Protein AF-A0A8J3MYG4-F1 (afdb_monomer)

pLDDT: mean 74.48, std 16.33, range [32.72, 95.75]

Sequence (116 aa):
MWQTICFCPPGMLEDERHHFLDLYGRYIQSGKHGAQEINQVDLGLSFLSLLTPDEALTVLQERRELITRSQEWLECQDQSNDVMHMLTLDHIGTMLEAERSWLERSIRHLRISALI

Mean predicted aligned error: 11.18 Å

Solvent-accessible surface area (backbone atoms only — not comparable to full-atom values): 7030 Å² total; per-residue (Å²): 136,84,70,71,78,68,92,68,60,96,83,61,50,73,68,58,48,51,52,52,52,50,53,51,51,49,60,71,68,60,52,86,66,65,90,57,73,82,70,83,63,49,63,67,66,64,50,46,79,78,45,54,74,67,56,36,45,52,54,47,51,54,51,41,54,52,45,51,52,50,50,56,53,56,72,68,51,77,87,60,92,46,65,69,57,48,53,50,53,51,52,50,50,53,52,46,51,56,48,44,58,49,40,57,53,51,51,52,51,55,56,55,64,74,74,112

Secondary structure (DSSP, 8-state):
------S--TT--HHHHHHHHHHHHHHHHT-SS-SS---S--HHHHHGGGS-HHHHHHHHHHHHHHHHHHHHHHHTS---S-HHHHHHHHHHHHHHHHHHHHHHHHHHHHHHHTT-

Organism: NCBI:txid2778364

Structure (mmCIF, N/CA/C/O backbone):
data_AF-A0A8J3MYG4-F1
#
_entry.id   AF-A0A8J3MYG4-F1
#
loop_
_atom_site.group_PDB
_atom_site.id
_atom_site.type_symbol
_atom_site.label_atom_id
_atom_site.label_alt_id
_atom_site.label_comp_id
_atom_site.label_asym_id
_atom_site.label_entity_id
_atom_site.label_seq_id
_atom_site.pdbx_PDB_ins_code
_atom_site.Cartn_x
_atom_site.Cartn_y
_atom_site.Cartn_z
_atom_site.occupancy
_atom_site.B_iso_or_equiv
_atom_site.auth_seq_id
_atom_site.auth_comp_id
_atom_site.auth_asym_id
_atom_site.auth_atom_id
_atom_site.pdbx_PDB_model_num
ATOM 1 N N . MET A 1 1 ? -3.383 -7.044 -13.547 1.00 32.72 1 MET A N 1
ATOM 2 C CA . MET A 1 1 ? -4.052 -7.533 -12.324 1.00 32.72 1 MET A CA 1
ATOM 3 C C . MET A 1 1 ? -3.008 -7.596 -11.209 1.00 32.72 1 MET A C 1
ATOM 5 O O . MET A 1 1 ? -2.454 -8.651 -10.954 1.00 32.72 1 MET A O 1
ATOM 9 N N . TRP A 1 2 ? -2.668 -6.457 -10.595 1.00 38.88 2 TRP A N 1
ATOM 10 C CA . TRP A 1 2 ? -1.672 -6.367 -9.507 1.00 38.88 2 TRP A CA 1
ATOM 11 C C . TRP A 1 2 ? -2.312 -6.658 -8.134 1.00 38.88 2 TRP A C 1
ATOM 13 O O . TRP A 1 2 ? -2.041 -5.998 -7.141 1.00 38.88 2 TRP A O 1
ATOM 23 N N . GLN A 1 3 ? -3.228 -7.628 -8.082 1.00 41.91 3 GLN A N 1
ATOM 24 C CA . GLN A 1 3 ? -4.189 -7.779 -6.980 1.00 41.91 3 GLN A CA 1
ATOM 25 C C . GLN A 1 3 ? -3.657 -8.520 -5.744 1.00 41.91 3 GLN A C 1
ATOM 27 O O . GLN A 1 3 ? -4.448 -8.961 -4.920 1.00 41.91 3 GLN A O 1
ATOM 32 N N . THR A 1 4 ? -2.342 -8.676 -5.583 1.00 44.09 4 THR A N 1
ATOM 33 C CA . THR A 1 4 ? -1.812 -9.300 -4.360 1.00 44.09 4 THR A CA 1
ATOM 34 C C . THR A 1 4 ? -0.490 -8.669 -3.944 1.00 44.09 4 THR A C 1
ATOM 36 O O . THR A 1 4 ? 0.551 -9.316 -3.931 1.00 44.09 4 THR A O 1
ATOM 39 N N . ILE A 1 5 ? -0.518 -7.381 -3.602 1.00 45.88 5 ILE A N 1
ATOM 40 C CA . ILE A 1 5 ? 0.479 -6.854 -2.669 1.00 45.88 5 ILE A CA 1
ATOM 41 C C . ILE A 1 5 ? -0.017 -7.276 -1.284 1.00 45.88 5 ILE A C 1
ATOM 43 O O . ILE A 1 5 ? -1.013 -6.763 -0.779 1.00 45.88 5 ILE A O 1
ATOM 47 N N . CYS A 1 6 ? 0.598 -8.336 -0.759 1.00 50.19 6 CYS A N 1
ATOM 48 C CA . CYS A 1 6 ? 0.171 -9.052 0.436 1.00 50.19 6 CYS A CA 1
ATOM 49 C C . CYS A 1 6 ? -0.070 -8.116 1.629 1.00 50.19 6 CYS A C 1
ATOM 51 O O . CYS A 1 6 ? 0.838 -7.422 2.072 1.00 50.19 6 CYS A O 1
ATOM 53 N N . PHE A 1 7 ? -1.256 -8.217 2.228 1.00 51.06 7 PHE A N 1
ATOM 54 C CA . PHE A 1 7 ? -1.585 -7.667 3.552 1.00 51.06 7 PHE A CA 1
ATOM 55 C C . PHE A 1 7 ? -0.967 -8.464 4.712 1.00 51.06 7 PHE A C 1
ATOM 57 O O . PHE A 1 7 ? -1.406 -8.357 5.849 1.00 51.06 7 PHE A O 1
ATOM 64 N N . CYS A 1 8 ? 0.036 -9.291 4.426 1.00 55.03 8 CYS A N 1
ATOM 65 C CA . CYS A 1 8 ? 0.795 -10.001 5.441 1.00 55.03 8 CYS A CA 1
ATOM 66 C C . CYS A 1 8 ? 2.095 -9.222 5.651 1.00 55.03 8 CYS A C 1
ATOM 68 O O . CYS A 1 8 ? 3.063 -9.469 4.920 1.00 55.03 8 CYS A O 1
ATOM 70 N N . PRO A 1 9 ? 2.137 -8.253 6.580 1.00 52.44 9 PRO A N 1
ATOM 71 C CA . PRO A 1 9 ? 3.373 -7.565 6.893 1.00 52.44 9 PRO A CA 1
ATOM 72 C C . PRO A 1 9 ? 4.388 -8.605 7.405 1.00 52.44 9 PRO A C 1
ATOM 74 O O . PRO A 1 9 ? 4.025 -9.555 8.106 1.00 52.44 9 PRO A O 1
ATOM 77 N N . PRO A 1 10 ? 5.681 -8.455 7.081 1.00 50.94 10 PRO A N 1
ATOM 78 C CA . PRO A 1 10 ? 6.715 -9.416 7.467 1.00 50.94 10 PRO A CA 1
ATOM 79 C C . PRO A 1 10 ? 6.932 -9.532 8.990 1.00 50.94 10 PRO A C 1
ATOM 81 O O . PRO A 1 10 ? 7.681 -10.405 9.417 1.00 50.94 10 PRO A O 1
ATOM 84 N N . GLY A 1 11 ? 6.298 -8.671 9.798 1.00 56.94 11 GLY A N 1
ATOM 85 C CA . GLY A 1 11 ? 6.352 -8.682 11.264 1.00 56.94 11 GLY A CA 1
ATOM 86 C C . GLY A 1 11 ? 5.142 -9.306 11.970 1.00 56.94 11 GLY A C 1
ATOM 87 O O . GLY A 1 11 ? 5.145 -9.349 13.196 1.00 56.94 11 GLY A O 1
ATOM 88 N N . MET A 1 12 ? 4.127 -9.778 11.237 1.00 68.56 12 MET A N 1
ATOM 89 C CA . MET A 1 12 ? 2.926 -10.385 11.827 1.00 68.56 12 MET A CA 1
ATOM 90 C C . MET A 1 12 ? 3.259 -11.719 12.503 1.00 68.56 12 MET A C 1
ATOM 92 O O . MET A 1 12 ? 3.921 -12.572 11.898 1.00 68.56 12 MET A O 1
ATOM 96 N N . LEU A 1 13 ? 2.776 -11.924 13.732 1.00 73.38 13 LEU A N 1
ATOM 97 C CA . LEU A 1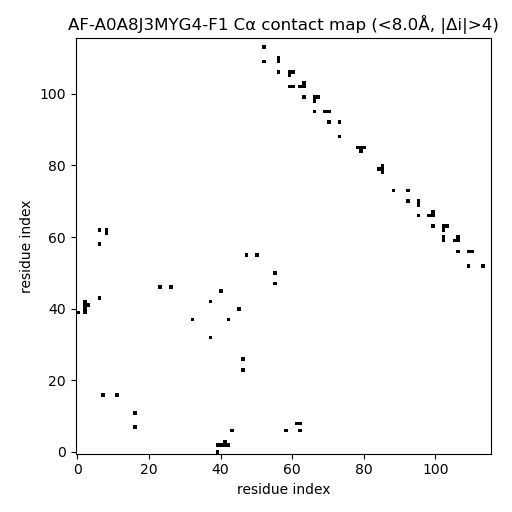 13 ? 2.901 -13.213 14.410 1.00 73.38 13 LEU A CA 1
ATOM 98 C C . LEU A 1 13 ? 2.116 -14.287 13.648 1.00 73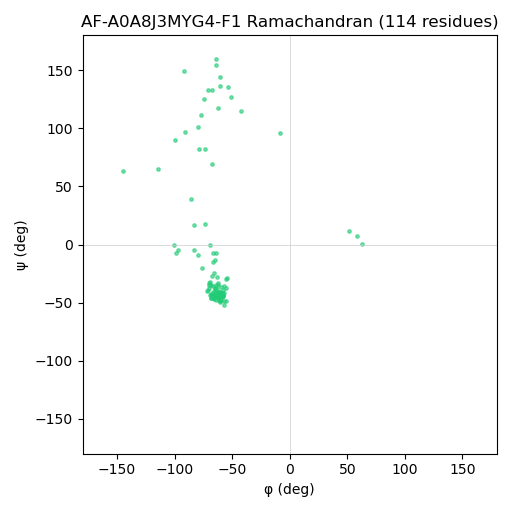.38 13 LEU A C 1
ATOM 100 O O . LEU A 1 13 ? 1.154 -14.013 12.930 1.00 73.38 13 LEU A O 1
ATOM 104 N N . GLU A 1 14 ? 2.523 -15.546 13.795 1.00 68.62 14 GLU A N 1
ATOM 105 C CA . GLU A 1 14 ? 1.921 -16.649 13.043 1.00 68.62 14 GLU A CA 1
ATOM 106 C C . GLU A 1 14 ? 0.415 -16.805 13.310 1.00 68.62 14 GLU A C 1
ATOM 108 O O . GLU A 1 14 ? -0.346 -17.074 12.378 1.00 68.62 14 GLU A O 1
ATOM 113 N N . ASP A 1 15 ? -0.024 -16.569 14.545 1.00 73.25 15 ASP A N 1
ATOM 114 C CA . ASP A 1 15 ? -1.435 -16.636 14.931 1.00 73.25 15 ASP A CA 1
ATOM 115 C C . ASP A 1 15 ? -2.250 -15.473 14.340 1.00 73.25 15 ASP A C 1
ATOM 117 O O . ASP A 1 15 ? -3.359 -15.676 13.843 1.00 73.25 15 ASP A O 1
ATOM 121 N N . GLU A 1 16 ? -1.676 -14.267 14.304 1.00 64.88 16 GLU A N 1
ATOM 122 C CA . GLU A 1 16 ? -2.282 -13.076 13.689 1.00 64.88 16 GLU A CA 1
ATOM 123 C C . GLU A 1 16 ? -2.425 -13.259 12.176 1.00 64.88 16 GLU A C 1
ATOM 125 O O . GLU A 1 16 ? -3.463 -12.945 11.593 1.00 64.88 16 GLU A O 1
ATOM 130 N N . ARG A 1 17 ? -1.418 -13.870 11.545 1.00 66.50 17 ARG A N 1
ATOM 131 C CA . ARG A 1 17 ? -1.434 -14.208 10.121 1.00 66.50 17 ARG A CA 1
ATOM 132 C C . ARG A 1 17 ? -2.504 -15.246 9.804 1.00 66.50 17 ARG A C 1
ATOM 134 O O . ARG A 1 17 ? -3.213 -15.102 8.811 1.00 66.50 17 ARG A O 1
ATOM 141 N N . HIS A 1 18 ? -2.640 -16.289 10.623 1.00 67.81 18 HIS A N 1
ATOM 142 C CA . HIS A 1 18 ? -3.697 -17.285 10.442 1.00 67.81 18 HIS A CA 1
ATOM 143 C C . HIS A 1 18 ? -5.085 -16.673 10.614 1.00 67.81 18 HIS A C 1
ATOM 145 O O . HIS A 1 18 ? -5.974 -16.956 9.812 1.00 67.81 18 HIS A O 1
ATOM 151 N N . HIS A 1 19 ? -5.257 -15.805 11.610 1.00 72.44 19 HIS A N 1
ATOM 152 C CA . HIS A 1 19 ? -6.508 -15.088 11.817 1.00 72.44 19 HIS A CA 1
ATOM 153 C C . HIS A 1 19 ? -6.851 -14.187 10.623 1.00 72.44 19 HIS A C 1
ATOM 155 O O . HIS A 1 19 ? -7.967 -14.242 10.105 1.00 72.44 19 HIS A O 1
ATOM 161 N N . PHE A 1 20 ? -5.872 -13.431 10.124 1.00 69.50 20 PHE A N 1
ATOM 162 C CA . PHE A 1 20 ? -6.026 -12.574 8.954 1.00 69.50 20 PHE A CA 1
ATOM 163 C C . PHE A 1 20 ? -6.424 -13.373 7.702 1.00 69.50 20 PHE A C 1
ATOM 165 O O . PHE A 1 20 ? -7.377 -13.022 7.004 1.00 69.50 20 PHE A O 1
ATOM 172 N N . LEU A 1 21 ? -5.731 -14.483 7.431 1.00 70.00 21 LEU A N 1
ATOM 173 C CA . LEU A 1 21 ? -6.009 -15.340 6.275 1.00 70.00 21 LEU A CA 1
ATOM 174 C C . LEU A 1 21 ? -7.370 -16.045 6.375 1.00 70.00 21 LEU A C 1
ATOM 176 O O . LEU A 1 21 ? -8.051 -16.190 5.359 1.00 70.00 21 LEU A O 1
ATOM 180 N N . ASP A 1 22 ? -7.793 -16.448 7.575 1.00 75.94 22 ASP A N 1
ATOM 181 C CA . ASP A 1 22 ? -9.122 -17.024 7.817 1.00 75.94 22 ASP A CA 1
ATOM 182 C C . ASP A 1 22 ? -10.233 -15.989 7.582 1.00 75.94 22 ASP A C 1
ATOM 184 O O . ASP A 1 22 ? -11.197 -16.271 6.865 1.00 75.94 22 ASP A O 1
ATOM 188 N N . LEU A 1 23 ? -10.076 -14.761 8.088 1.00 68.56 23 LEU A N 1
ATOM 189 C CA . LEU A 1 23 ? -11.014 -13.664 7.828 1.00 68.56 23 LEU A CA 1
ATOM 190 C C . LEU A 1 23 ? -11.104 -13.327 6.336 1.00 68.56 23 LEU A C 1
ATOM 192 O O . LEU A 1 23 ? -12.206 -13.197 5.797 1.00 68.56 23 LEU A O 1
ATOM 196 N N . TYR A 1 24 ? -9.962 -13.248 5.652 1.00 65.19 24 TYR A N 1
ATOM 197 C CA . TYR A 1 24 ? -9.896 -13.001 4.214 1.00 65.19 24 TYR A CA 1
ATOM 198 C C . TYR A 1 24 ? -10.574 -14.120 3.407 1.00 65.19 24 TYR A C 1
ATOM 200 O O . TYR A 1 24 ? -11.376 -13.857 2.508 1.00 65.19 24 TYR A O 1
ATOM 208 N N . GLY A 1 25 ? -10.324 -15.380 3.774 1.00 66.38 25 GLY A N 1
ATOM 209 C CA . GLY A 1 25 ? -10.963 -16.544 3.162 1.00 66.38 25 GLY A CA 1
ATOM 210 C C . GLY A 1 25 ? -12.482 -16.537 3.337 1.00 66.38 25 GLY A C 1
ATOM 211 O O . GLY A 1 25 ? -13.217 -16.738 2.369 1.00 66.38 25 GLY A O 1
ATOM 212 N N . ARG A 1 26 ? -12.971 -16.228 4.544 1.00 70.06 26 ARG A N 1
ATOM 213 C CA . ARG A 1 26 ? -14.411 -16.104 4.825 1.00 70.06 26 ARG A CA 1
ATOM 214 C C . ARG A 1 26 ? -15.046 -14.943 4.073 1.00 70.06 26 ARG A C 1
ATOM 216 O O . ARG A 1 26 ? -16.166 -15.086 3.592 1.00 70.06 26 ARG A O 1
ATOM 223 N N . TYR A 1 27 ? -14.342 -13.821 3.934 1.00 64.25 27 TYR A N 1
ATOM 224 C CA . TYR A 1 27 ? -14.815 -12.676 3.162 1.00 64.25 27 TYR A CA 1
ATOM 225 C C . TYR A 1 27 ? -15.040 -13.047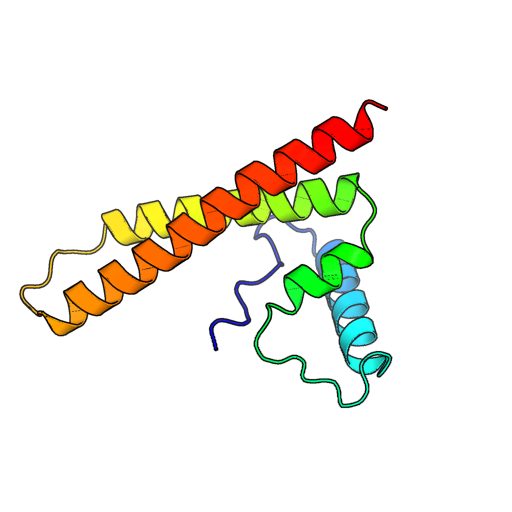 1.691 1.00 64.25 27 TYR A C 1
ATOM 227 O O . TYR A 1 27 ? -16.147 -12.852 1.181 1.00 64.25 27 TYR A O 1
ATOM 235 N N . ILE A 1 28 ? -14.052 -13.690 1.056 1.00 63.44 28 ILE A N 1
ATOM 236 C CA . ILE A 1 28 ? -14.147 -14.190 -0.326 1.00 63.44 28 ILE A CA 1
ATOM 237 C C . ILE A 1 28 ? -15.296 -15.195 -0.478 1.00 63.44 28 ILE A C 1
ATOM 239 O O . ILE A 1 28 ? -16.064 -15.131 -1.438 1.00 63.44 28 ILE A O 1
ATOM 243 N N . GLN A 1 29 ? -15.437 -16.118 0.472 1.00 66.06 29 GLN A N 1
ATOM 244 C CA . GLN A 1 29 ? -16.440 -17.185 0.414 1.00 66.06 29 GLN A CA 1
ATOM 245 C C . GLN A 1 29 ? -17.859 -16.715 0.752 1.00 66.06 29 GLN A C 1
ATOM 247 O O . GLN A 1 29 ? -18.823 -17.380 0.379 1.00 66.06 29 GLN A O 1
ATOM 252 N N . SER A 1 30 ? -18.010 -15.580 1.443 1.00 63.56 30 SER A N 1
ATOM 253 C CA . SER A 1 30 ? -19.306 -15.120 1.955 1.00 63.56 30 SER A CA 1
ATOM 254 C C . SER A 1 30 ? -20.327 -14.780 0.870 1.00 63.56 30 SER A C 1
ATOM 256 O O . SER A 1 30 ? -21.502 -14.611 1.192 1.00 63.56 30 SER A O 1
ATOM 258 N N . GLY A 1 31 ? -19.913 -14.651 -0.396 1.00 57.12 31 GLY A N 1
ATOM 259 C CA . GLY A 1 31 ? -20.820 -14.460 -1.530 1.00 57.12 31 GLY A CA 1
ATOM 260 C C . GLY A 1 31 ? -21.717 -13.218 -1.437 1.00 57.12 31 GLY A C 1
ATOM 261 O O . GLY A 1 31 ? -22.581 -13.032 -2.289 1.00 57.12 31 GLY A O 1
ATOM 262 N N . LYS A 1 32 ? -21.515 -12.341 -0.439 1.00 51.41 32 LYS A N 1
ATOM 263 C CA . LYS A 1 32 ? -22.270 -11.090 -0.254 1.00 51.41 32 LYS A CA 1
ATOM 264 C C . LYS A 1 32 ? -22.012 -10.068 -1.370 1.00 51.41 32 LYS A C 1
ATOM 266 O O . LYS A 1 32 ? -22.736 -9.084 -1.460 1.00 51.41 32 LYS A O 1
ATOM 271 N N . HIS A 1 33 ? -21.062 -10.357 -2.260 1.00 50.09 33 HIS A N 1
ATOM 272 C CA . HIS A 1 33 ? -20.901 -9.737 -3.573 1.00 50.09 33 HIS A CA 1
ATOM 273 C C . HIS A 1 33 ? -21.139 -10.778 -4.674 1.00 50.09 33 HIS A C 1
ATOM 275 O O . HIS A 1 33 ? -20.236 -11.166 -5.413 1.00 50.09 33 HIS A O 1
ATOM 281 N N . GLY A 1 34 ? -22.368 -11.285 -4.762 1.00 40.75 34 GLY A N 1
ATOM 282 C CA . GLY A 1 34 ? -22.793 -12.088 -5.900 1.00 40.75 34 GLY A CA 1
ATOM 283 C C . GLY A 1 34 ? -22.719 -11.248 -7.171 1.00 40.75 34 GLY A C 1
ATOM 284 O O . GLY A 1 34 ? -23.417 -10.247 -7.266 1.00 40.75 34 GLY A O 1
ATOM 285 N N . ALA A 1 35 ? -21.876 -11.654 -8.123 1.00 41.97 35 ALA A N 1
ATOM 286 C CA . ALA A 1 35 ? -21.894 -11.239 -9.532 1.00 41.97 35 ALA A CA 1
ATOM 287 C C . ALA A 1 35 ? -21.918 -9.725 -9.843 1.00 41.97 35 ALA A C 1
ATOM 289 O O . ALA A 1 35 ? -22.107 -9.343 -10.995 1.00 41.97 35 ALA A O 1
ATOM 290 N N . GLN A 1 36 ? -21.690 -8.858 -8.861 1.00 41.62 36 GLN A N 1
ATOM 291 C CA . GLN A 1 36 ? -21.350 -7.468 -9.091 1.00 41.62 36 GLN A CA 1
ATOM 292 C C . GLN A 1 36 ? -19.839 -7.444 -9.141 1.00 41.62 36 GLN A C 1
ATOM 294 O O . GLN A 1 36 ? -19.184 -7.548 -8.108 1.00 41.62 36 GLN A O 1
ATOM 299 N N . GLU A 1 37 ? -19.339 -7.476 -10.373 1.00 45.53 37 GLU A N 1
ATOM 300 C CA . GLU A 1 37 ? -17.960 -7.258 -10.768 1.00 45.53 37 GLU A CA 1
ATOM 301 C C . GLU A 1 37 ? -17.100 -6.757 -9.599 1.00 45.53 37 GLU A C 1
ATOM 303 O O . GLU A 1 37 ? -17.021 -5.556 -9.331 1.00 45.53 37 GLU A O 1
ATOM 308 N N . ILE A 1 38 ? -16.405 -7.674 -8.917 1.00 46.47 38 ILE A N 1
ATOM 309 C CA . ILE A 1 38 ? -15.143 -7.332 -8.259 1.00 46.47 38 ILE A CA 1
ATOM 310 C C . ILE A 1 38 ? -14.196 -7.038 -9.423 1.00 46.47 38 ILE A C 1
ATOM 312 O O . ILE A 1 38 ? -13.346 -7.839 -9.808 1.00 46.47 38 ILE A O 1
ATOM 316 N N . ASN A 1 39 ? -14.467 -5.930 -10.107 1.00 43.25 39 ASN A N 1
ATOM 317 C CA . ASN A 1 39 ? -13.785 -5.507 -11.299 1.00 43.25 39 ASN A CA 1
ATOM 318 C C . ASN A 1 39 ? -12.494 -4.906 -10.791 1.00 43.25 39 ASN A C 1
ATOM 320 O O . ASN A 1 39 ? -12.399 -3.709 -10.570 1.00 43.25 39 ASN A O 1
ATOM 324 N N . GLN A 1 40 ? -11.519 -5.769 -10.525 1.00 47.84 40 GLN A N 1
ATOM 325 C CA . GLN A 1 40 ? -10.113 -5.395 -10.421 1.00 47.84 40 GLN A CA 1
ATOM 326 C C . GLN A 1 40 ? -9.747 -4.417 -9.286 1.00 47.84 40 GLN A C 1
ATOM 328 O O . GLN A 1 40 ? -8.570 -4.095 -9.138 1.00 47.84 40 GLN A O 1
ATOM 333 N N . VAL A 1 41 ? -10.702 -3.979 -8.459 1.00 50.62 41 VAL A N 1
ATOM 334 C CA . VAL A 1 41 ? -10.450 -3.164 -7.271 1.00 50.62 41 VAL A CA 1
ATOM 335 C C . VAL A 1 41 ? -9.859 -4.083 -6.212 1.00 50.62 41 VAL A C 1
ATOM 337 O O . VAL A 1 41 ? -10.395 -5.152 -5.926 1.00 50.62 41 VAL A O 1
ATOM 340 N N . ASP A 1 42 ? -8.694 -3.692 -5.713 1.00 62.88 42 ASP A N 1
ATOM 341 C CA . ASP A 1 42 ? -7.900 -4.400 -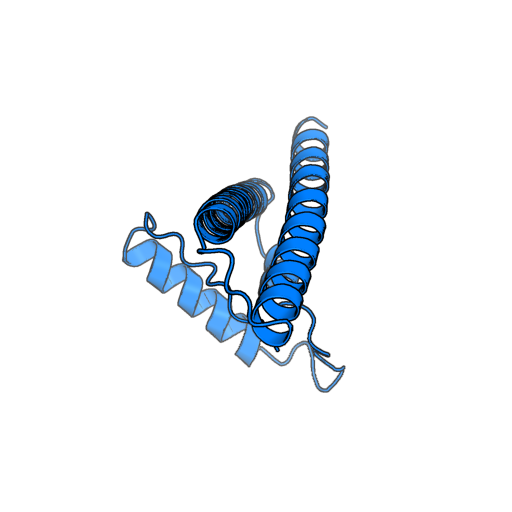4.717 1.00 62.88 42 ASP A CA 1
ATOM 342 C C . ASP A 1 42 ? -8.788 -4.971 -3.593 1.00 62.88 42 ASP A C 1
ATOM 344 O O . ASP A 1 42 ? -9.437 -4.232 -2.847 1.00 62.88 42 ASP A O 1
ATOM 348 N N . LEU A 1 43 ? -8.845 -6.306 -3.497 1.00 62.09 43 LEU A N 1
ATOM 349 C CA . LEU A 1 43 ? -9.632 -7.040 -2.494 1.00 62.09 43 LEU A CA 1
ATOM 350 C C . LEU A 1 43 ? -9.293 -6.590 -1.069 1.00 62.09 43 LEU A C 1
ATOM 352 O O . LEU A 1 43 ? -10.150 -6.573 -0.188 1.00 62.09 43 LEU A O 1
ATOM 356 N N . GLY A 1 44 ? -8.059 -6.141 -0.878 1.00 65.31 44 GLY A N 1
ATOM 357 C CA . GLY A 1 44 ? -7.587 -5.494 0.322 1.00 65.31 44 GLY A CA 1
ATOM 358 C C . GLY A 1 44 ? -8.331 -4.249 0.757 1.00 65.31 44 GLY A C 1
ATOM 359 O O . GLY A 1 44 ? -8.611 -4.063 1.936 1.00 65.31 44 GLY A O 1
ATOM 360 N N . LEU A 1 45 ? -8.679 -3.392 -0.201 1.00 67.38 45 LEU A N 1
ATOM 361 C CA . LEU A 1 45 ? -9.443 -2.179 0.079 1.00 67.38 45 LEU A CA 1
ATOM 362 C C . LEU A 1 45 ? -10.877 -2.509 0.473 1.00 67.38 45 LEU A C 1
ATOM 364 O O . LEU A 1 45 ? -11.460 -1.836 1.319 1.00 67.38 45 LEU A O 1
ATOM 368 N N . SER A 1 46 ? -11.426 -3.576 -0.103 1.00 69.06 46 SER A N 1
ATOM 369 C CA . SER A 1 46 ? -12.769 -4.040 0.240 1.00 69.06 46 SER A CA 1
ATOM 370 C C . SER A 1 46 ? -12.810 -4.621 1.663 1.00 69.06 46 SER A C 1
ATOM 372 O O . SER A 1 46 ? -13.790 -4.428 2.388 1.00 69.06 46 SER A O 1
ATOM 374 N N . PHE A 1 47 ? -11.705 -5.231 2.107 1.00 71.31 47 PHE A N 1
ATOM 375 C CA . PHE A 1 47 ? -11.527 -5.736 3.469 1.00 71.31 47 PHE A CA 1
ATOM 376 C C . PHE A 1 47 ? -11.459 -4.632 4.539 1.00 71.31 47 PHE A C 1
ATOM 378 O O . PHE A 1 47 ? -11.897 -4.868 5.661 1.00 71.31 47 PHE A O 1
ATOM 385 N N . LEU A 1 48 ? -11.020 -3.408 4.205 1.00 80.69 48 LEU A N 1
ATOM 386 C CA . LEU A 1 48 ? -10.968 -2.289 5.166 1.00 80.69 48 LEU A CA 1
ATOM 387 C C . LEU A 1 48 ? -12.323 -2.004 5.830 1.00 80.69 48 LEU A C 1
ATOM 389 O O . LEU A 1 48 ? -12.363 -1.563 6.973 1.00 80.69 48 LEU A O 1
ATOM 393 N N . SER A 1 49 ? -13.431 -2.277 5.134 1.00 81.50 49 SER A N 1
ATOM 394 C CA . SER A 1 49 ? -14.789 -2.092 5.667 1.00 81.50 49 SER A CA 1
ATOM 395 C C . SER A 1 49 ? -15.149 -3.031 6.827 1.00 81.50 49 SER A C 1
ATOM 397 O O . SER A 1 49 ? -16.140 -2.793 7.515 1.00 81.50 49 SER A O 1
ATOM 399 N N . LEU A 1 50 ? -14.368 -4.094 7.036 1.00 82.94 50 LEU A N 1
ATOM 400 C CA . LEU A 1 50 ? -14.567 -5.081 8.099 1.00 82.94 50 LEU A CA 1
ATOM 401 C C . LEU A 1 50 ? -13.676 -4.845 9.320 1.00 82.94 50 LEU A C 1
ATOM 403 O O . LEU A 1 50 ? -13.833 -5.543 10.318 1.00 82.94 50 LEU A O 1
ATOM 407 N N . LEU A 1 51 ? -12.748 -3.895 9.232 1.00 83.69 51 LEU A N 1
ATOM 408 C CA . LEU A 1 51 ? -11.787 -3.591 10.280 1.00 83.69 51 LEU A CA 1
ATOM 409 C C . LEU A 1 51 ? -12.312 -2.498 11.212 1.00 83.69 51 LEU A C 1
ATOM 411 O O . LEU A 1 51 ? -13.029 -1.583 10.798 1.00 83.69 51 LEU A O 1
ATOM 415 N N . THR A 1 52 ? -11.903 -2.558 12.475 1.00 87.19 52 THR A N 1
ATOM 416 C CA . THR A 1 52 ? -11.997 -1.406 13.376 1.00 87.19 52 THR A CA 1
ATOM 417 C C . THR A 1 52 ? -11.108 -0.259 12.867 1.00 87.19 52 THR A C 1
ATOM 419 O O . THR A 1 52 ? -10.171 -0.493 12.097 1.00 87.19 52 THR A O 1
ATOM 422 N N . PRO A 1 53 ? -11.350 0.997 13.287 1.00 88.56 53 PRO A N 1
ATOM 423 C CA . PRO A 1 53 ? -10.520 2.127 12.866 1.00 88.56 53 PRO A CA 1
ATOM 424 C C . PRO A 1 53 ? -9.023 1.949 13.162 1.00 88.56 53 PRO A C 1
ATOM 426 O O . PRO A 1 53 ? -8.198 2.320 12.329 1.00 88.56 53 PRO A O 1
ATOM 429 N N . ASP A 1 54 ? -8.673 1.348 14.303 1.00 86.00 54 ASP A N 1
ATOM 430 C CA . ASP A 1 54 ? -7.280 1.106 14.703 1.00 86.00 54 ASP A CA 1
ATOM 431 C C . ASP A 1 54 ? -6.616 0.001 13.866 1.00 86.00 54 ASP A C 1
ATOM 433 O O . ASP A 1 54 ? -5.463 0.139 13.442 1.00 86.00 54 ASP A O 1
ATOM 437 N N . GLU A 1 55 ? -7.351 -1.070 13.556 1.00 85.62 55 GLU A N 1
ATOM 438 C CA . GLU A 1 55 ? -6.886 -2.128 12.651 1.00 85.62 55 GLU A CA 1
ATOM 439 C C . GLU A 1 55 ? -6.703 -1.589 11.227 1.00 85.62 55 GLU A C 1
ATOM 441 O O . GLU A 1 55 ? -5.669 -1.819 10.599 1.00 85.62 55 GLU A O 1
ATOM 446 N N . ALA A 1 56 ? -7.668 -0.810 10.729 1.00 88.38 56 ALA A N 1
ATOM 447 C CA . ALA A 1 56 ? -7.578 -0.169 9.421 1.00 88.38 56 ALA A CA 1
ATOM 448 C C . ALA A 1 56 ? -6.387 0.798 9.354 1.00 88.38 56 ALA A C 1
ATOM 450 O O . ALA A 1 56 ? -5.665 0.827 8.356 1.00 88.38 56 ALA A O 1
ATOM 451 N N . LEU A 1 57 ? -6.153 1.570 10.418 1.00 90.25 57 LEU A N 1
ATOM 452 C CA . LEU A 1 57 ? -5.015 2.475 10.511 1.00 90.25 57 LEU A CA 1
ATOM 453 C C . LEU A 1 57 ? -3.689 1.709 10.442 1.00 90.25 57 LEU A C 1
ATOM 455 O O . LEU A 1 57 ? -2.831 2.078 9.638 1.00 90.25 57 LEU A O 1
ATOM 459 N N . THR A 1 58 ? -3.556 0.636 11.224 1.00 85.94 58 THR A N 1
ATOM 460 C CA . THR A 1 58 ? -2.368 -0.232 11.235 1.00 85.94 58 THR A CA 1
ATOM 461 C C . THR A 1 58 ? -2.087 -0.790 9.843 1.00 85.94 58 THR A C 1
ATOM 463 O O . THR A 1 58 ? -1.010 -0.567 9.290 1.00 85.94 58 THR A O 1
ATOM 466 N N . VAL A 1 59 ? -3.093 -1.401 9.213 1.00 85.19 59 VAL A N 1
ATOM 467 C CA . VAL A 1 59 ? -2.975 -1.984 7.870 1.00 85.19 59 VAL A CA 1
ATOM 468 C C . VAL A 1 59 ? -2.542 -0.947 6.829 1.00 85.19 59 VAL A C 1
ATOM 470 O O . VAL A 1 59 ? -1.663 -1.204 6.003 1.00 85.19 59 VAL A O 1
ATOM 473 N N . LEU A 1 60 ? -3.133 0.251 6.852 1.00 89.12 60 LEU A N 1
ATOM 474 C CA . LEU A 1 60 ? -2.779 1.307 5.902 1.00 89.12 60 LEU A CA 1
ATOM 475 C C . LEU A 1 60 ? -1.363 1.847 6.142 1.00 89.12 60 LEU A C 1
ATOM 477 O O . LEU A 1 60 ? -0.672 2.194 5.182 1.00 89.12 60 LEU A O 1
ATOM 481 N N . GLN A 1 61 ? -0.913 1.920 7.397 1.00 90.31 61 GLN A N 1
ATOM 482 C CA . GLN A 1 61 ? 0.450 2.335 7.733 1.00 90.31 61 GLN A CA 1
ATOM 483 C C . GLN A 1 61 ? 1.485 1.326 7.236 1.00 90.31 61 GLN A C 1
ATOM 485 O O . GLN A 1 61 ? 2.448 1.727 6.582 1.00 90.31 61 GLN A O 1
ATOM 490 N N . GLU A 1 62 ? 1.260 0.037 7.470 1.00 86.44 62 GLU A N 1
ATOM 491 C CA . GLU A 1 62 ? 2.144 -1.027 6.988 1.00 86.44 62 GLU A CA 1
ATOM 492 C C . GLU A 1 62 ? 2.198 -1.068 5.462 1.00 86.44 62 GLU A C 1
ATOM 494 O O . GLU A 1 62 ? 3.272 -1.182 4.863 1.00 86.44 62 GLU A O 1
ATOM 499 N N . ARG A 1 63 ? 1.043 -0.895 4.809 1.00 87.94 63 ARG A N 1
ATOM 500 C CA . ARG A 1 63 ? 0.978 -0.807 3.352 1.00 87.94 63 ARG A CA 1
ATOM 501 C C . ARG A 1 63 ? 1.755 0.396 2.825 1.00 87.94 63 ARG A C 1
ATOM 503 O O . ARG A 1 63 ? 2.491 0.264 1.852 1.00 87.94 63 ARG A O 1
ATOM 510 N N . ARG A 1 64 ? 1.673 1.550 3.493 1.00 91.12 64 ARG A N 1
ATOM 511 C CA . ARG A 1 64 ? 2.476 2.731 3.140 1.00 91.12 64 ARG A CA 1
ATOM 512 C C . ARG A 1 64 ? 3.970 2.436 3.236 1.00 91.12 64 ARG A C 1
ATOM 514 O O . ARG A 1 64 ? 4.704 2.787 2.321 1.00 91.12 64 ARG A O 1
ATOM 521 N N . GLU A 1 65 ? 4.418 1.771 4.296 1.00 88.56 65 GLU A N 1
ATOM 522 C CA . GLU A 1 65 ? 5.828 1.392 4.459 1.00 88.56 65 GLU A CA 1
ATOM 523 C C . GLU A 1 65 ? 6.308 0.404 3.392 1.00 88.56 65 GLU A C 1
ATOM 525 O O . GLU A 1 65 ? 7.463 0.453 2.967 1.00 88.56 65 GLU A O 1
ATOM 530 N N . LEU A 1 66 ? 5.439 -0.502 2.945 1.00 87.19 66 LEU A N 1
ATOM 531 C CA . LEU A 1 66 ? 5.741 -1.407 1.841 1.00 87.19 66 LEU A CA 1
ATOM 532 C C . LEU A 1 66 ? 5.884 -0.657 0.509 1.00 87.19 66 LEU A C 1
ATOM 534 O O . LEU A 1 66 ? 6.824 -0.920 -0.243 1.00 87.19 66 LEU A O 1
ATOM 538 N N . ILE A 1 67 ? 4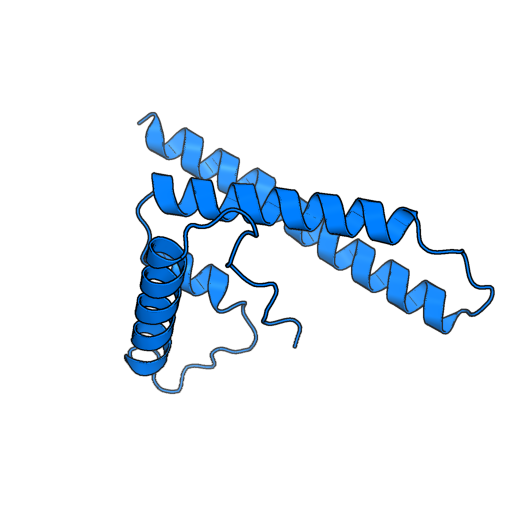.994 0.301 0.237 1.00 88.12 67 ILE A N 1
ATOM 539 C CA . ILE A 1 67 ? 5.076 1.154 -0.956 1.00 88.12 67 ILE A CA 1
ATOM 540 C C . ILE A 1 67 ? 6.353 1.996 -0.931 1.00 88.12 67 ILE A C 1
ATOM 542 O O . ILE A 1 67 ? 7.063 2.025 -1.932 1.00 88.12 67 ILE A O 1
ATOM 546 N N . THR A 1 68 ? 6.710 2.595 0.209 1.00 90.31 68 THR A N 1
ATOM 547 C CA . THR A 1 68 ? 7.966 3.349 0.355 1.00 90.31 68 THR A CA 1
ATOM 548 C C . THR A 1 68 ? 9.188 2.487 0.037 1.00 90.31 68 THR A C 1
ATOM 550 O O . THR A 1 68 ? 9.990 2.869 -0.808 1.00 90.31 68 THR A O 1
ATOM 553 N N . ARG A 1 69 ? 9.287 1.281 0.608 1.00 88.19 69 ARG A N 1
ATOM 554 C CA . ARG A 1 69 ? 10.389 0.350 0.299 1.00 88.19 69 ARG A CA 1
ATOM 555 C C . ARG A 1 69 ? 10.416 -0.079 -1.169 1.00 88.19 69 ARG A C 1
ATOM 557 O O . ARG A 1 69 ? 11.482 -0.306 -1.730 1.00 88.19 69 ARG A O 1
ATOM 564 N N . SER A 1 70 ? 9.248 -0.195 -1.798 1.00 86.69 70 SER A N 1
ATOM 565 C CA . SER A 1 70 ? 9.145 -0.526 -3.224 1.00 86.69 70 SER A CA 1
ATOM 566 C C . SER A 1 70 ? 9.631 0.627 -4.107 1.00 86.69 70 SER A C 1
ATOM 568 O O . SER A 1 70 ? 10.289 0.374 -5.112 1.00 86.69 70 SER A O 1
ATOM 570 N N . GLN A 1 71 ? 9.357 1.880 -3.721 1.00 89.88 71 GLN A N 1
ATOM 571 C CA . GLN A 1 71 ? 9.894 3.073 -4.387 1.00 89.88 71 GLN A CA 1
ATOM 572 C C . GLN A 1 71 ? 11.423 3.140 -4.246 1.00 89.88 71 GLN A C 1
ATOM 574 O O . GLN A 1 71 ? 12.113 3.273 -5.250 1.00 89.88 71 GLN A O 1
ATOM 579 N N . GLU A 1 72 ? 11.960 2.936 -3.039 1.00 90.88 72 GLU A N 1
ATOM 580 C CA . GLU A 1 72 ? 13.413 2.892 -2.793 1.00 90.88 72 GLU A CA 1
ATOM 581 C C . GLU A 1 72 ? 14.103 1.795 -3.621 1.00 90.88 72 GLU A C 1
ATOM 583 O O . GLU A 1 72 ? 15.169 2.001 -4.202 1.00 90.88 72 GLU A O 1
ATOM 588 N N . TRP 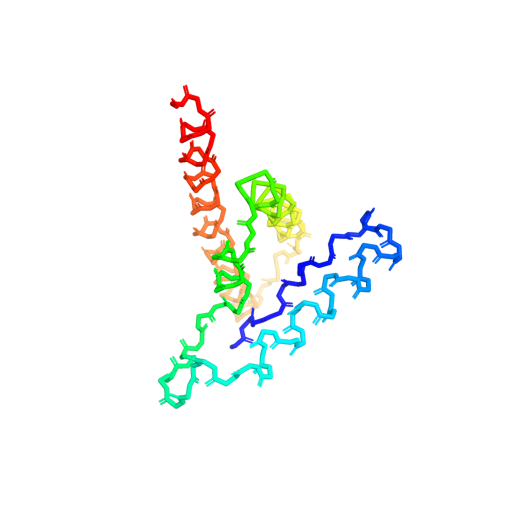A 1 73 ? 13.481 0.616 -3.719 1.00 88.50 73 TRP A N 1
ATOM 589 C CA . TRP A 1 73 ? 13.983 -0.475 -4.553 1.00 88.50 73 TRP A CA 1
ATOM 590 C C . TRP A 1 73 ? 13.974 -0.124 -6.045 1.00 88.50 73 TRP A C 1
ATOM 592 O O . TRP A 1 73 ? 14.904 -0.498 -6.765 1.00 88.50 73 TRP A O 1
ATOM 602 N N . LEU A 1 74 ? 12.941 0.590 -6.502 1.00 87.06 74 LEU A N 1
ATOM 603 C CA . LEU A 1 74 ? 12.805 1.041 -7.885 1.00 87.06 74 LEU A CA 1
ATOM 604 C C . LEU A 1 74 ? 13.882 2.073 -8.246 1.00 87.06 74 LEU A C 1
ATOM 606 O O . LEU A 1 74 ? 14.466 1.988 -9.321 1.00 87.06 74 LEU A O 1
ATOM 610 N N . GLU A 1 75 ? 14.190 2.994 -7.331 1.00 87.75 75 GLU A N 1
ATOM 611 C CA . GLU A 1 75 ? 15.270 3.981 -7.480 1.00 87.75 75 GLU A CA 1
ATOM 612 C C . GLU A 1 75 ? 16.658 3.330 -7.572 1.00 87.75 75 GLU A C 1
ATOM 614 O O . GLU A 1 75 ? 17.559 3.873 -8.209 1.00 87.75 75 GLU A O 1
ATOM 619 N N . CYS A 1 76 ? 16.827 2.153 -6.963 1.00 85.94 76 CYS A N 1
ATOM 620 C CA . CYS A 1 76 ? 18.066 1.377 -7.015 1.00 85.94 76 CYS A CA 1
ATOM 621 C C . CYS A 1 76 ? 18.195 0.500 -8.275 1.00 85.94 76 CYS A C 1
ATOM 623 O O . CYS A 1 76 ? 19.226 -0.157 -8.438 1.00 85.94 76 CYS A O 1
ATOM 625 N N . GLN A 1 77 ? 17.175 0.434 -9.141 1.00 80.75 77 GLN A N 1
ATOM 626 C CA . GLN A 1 77 ? 17.276 -0.317 -10.394 1.00 80.75 77 GLN A CA 1
ATOM 627 C C . GLN A 1 77 ? 18.205 0.406 -11.373 1.00 80.75 77 GLN A C 1
ATOM 629 O O . GLN A 1 77 ? 18.097 1.614 -11.582 1.00 80.75 77 GLN A O 1
ATOM 634 N N . ASP A 1 78 ? 19.124 -0.352 -11.975 1.00 70.38 78 ASP A N 1
ATOM 635 C CA . ASP A 1 78 ? 20.063 0.176 -12.962 1.00 70.38 78 ASP A CA 1
ATOM 636 C C . ASP A 1 78 ? 19.298 0.742 -14.166 1.00 70.38 78 ASP A C 1
ATOM 638 O O . ASP A 1 78 ? 18.345 0.127 -14.660 1.00 70.38 78 ASP A O 1
ATOM 642 N N . GLN A 1 79 ? 19.711 1.916 -14.646 1.00 68.19 79 GLN A N 1
ATOM 643 C CA . GLN A 1 79 ? 19.098 2.548 -15.811 1.00 68.19 79 GLN A CA 1
ATOM 644 C C . GLN A 1 79 ? 19.538 1.796 -17.066 1.00 68.19 79 GLN A C 1
ATOM 646 O O . GLN A 1 79 ? 20.477 2.172 -17.766 1.00 68.19 79 GLN A O 1
ATOM 651 N N . SER A 1 80 ? 18.849 0.688 -17.336 1.00 71.00 80 SER A N 1
ATOM 652 C CA . SER A 1 80 ? 18.973 -0.048 -18.584 1.00 71.00 80 SER A CA 1
ATOM 653 C C . SER A 1 80 ? 18.742 0.894 -19.767 1.00 71.00 80 SER A C 1
ATOM 655 O O . SER A 1 80 ? 17.765 1.641 -19.797 1.00 71.00 80 SER A O 1
ATOM 657 N N . ASN A 1 81 ? 19.589 0.793 -20.793 1.00 78.25 81 ASN A N 1
ATOM 658 C CA . ASN A 1 81 ? 19.368 1.473 -22.075 1.00 78.25 81 ASN A CA 1
ATOM 659 C C . ASN A 1 81 ? 18.181 0.881 -22.870 1.00 78.25 81 ASN A C 1
ATOM 661 O O . ASN A 1 81 ? 17.886 1.345 -23.972 1.00 78.25 81 ASN A O 1
ATOM 665 N N . ASP A 1 82 ? 17.509 -0.152 -22.350 1.00 87.00 82 ASP A N 1
ATOM 666 C CA . ASP A 1 82 ? 16.284 -0.691 -22.931 1.00 87.00 82 ASP A CA 1
ATOM 667 C C . ASP A 1 82 ? 15.078 0.207 -22.612 1.00 87.00 82 ASP A C 1
ATOM 669 O O . ASP A 1 82 ? 14.590 0.279 -21.481 1.00 87.00 82 ASP A O 1
ATOM 673 N N . VAL A 1 83 ? 14.551 0.853 -23.653 1.00 84.56 83 VAL A N 1
ATOM 674 C CA . VAL A 1 83 ? 13.371 1.725 -23.587 1.00 84.56 83 VAL A CA 1
ATOM 675 C C . VAL A 1 83 ? 12.146 1.004 -23.021 1.00 84.56 83 VAL A C 1
ATOM 677 O O . VAL A 1 83 ? 11.376 1.616 -22.281 1.00 84.56 83 VAL A O 1
ATOM 680 N N . MET A 1 84 ? 11.964 -0.289 -23.307 1.00 78.44 84 MET A N 1
ATOM 681 C CA . MET A 1 84 ? 10.822 -1.043 -22.774 1.00 78.44 84 MET A CA 1
ATOM 682 C C . MET A 1 84 ? 10.947 -1.274 -21.268 1.00 78.44 84 MET A C 1
AT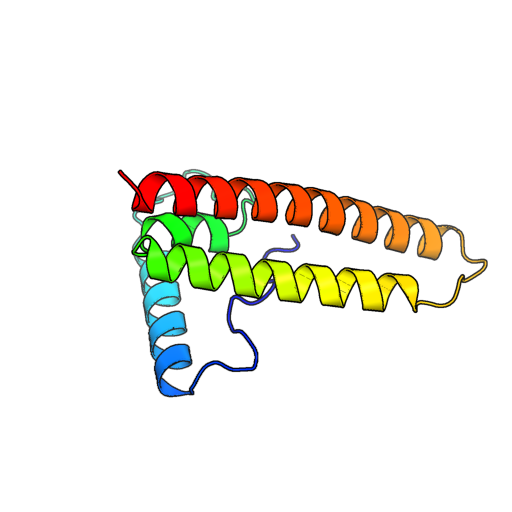OM 684 O O . MET A 1 84 ? 9.949 -1.226 -20.542 1.00 78.44 84 MET A O 1
ATOM 688 N N . HIS A 1 85 ? 12.173 -1.468 -20.784 1.00 78.25 85 HIS A N 1
ATOM 689 C CA . HIS A 1 85 ? 12.443 -1.565 -19.359 1.00 78.25 85 HIS A CA 1
ATOM 690 C C . HIS A 1 85 ? 12.170 -0.230 -18.657 1.00 78.25 85 HIS A C 1
ATOM 692 O O . HIS A 1 85 ? 11.438 -0.208 -17.670 1.00 78.25 85 HIS A O 1
ATOM 698 N N . MET A 1 86 ? 12.646 0.890 -19.216 1.00 85.94 86 MET A N 1
ATOM 699 C CA . MET A 1 86 ? 12.385 2.226 -18.664 1.00 85.94 86 MET A CA 1
ATOM 700 C C . MET A 1 86 ? 10.888 2.547 -18.574 1.00 85.94 86 MET A C 1
ATOM 702 O O . MET A 1 86 ? 10.431 3.005 -17.532 1.00 85.94 86 MET A O 1
ATOM 706 N N . LEU A 1 87 ? 10.108 2.252 -19.621 1.00 79.19 87 LEU A N 1
ATOM 707 C CA . LEU A 1 87 ? 8.649 2.445 -19.604 1.00 79.19 87 LEU A CA 1
ATOM 708 C C . LEU A 1 87 ? 7.959 1.583 -18.541 1.00 79.19 87 LEU A C 1
ATOM 710 O O . LEU A 1 87 ? 6.975 2.004 -17.935 1.00 79.19 87 LEU A O 1
ATOM 714 N N . THR A 1 88 ? 8.475 0.377 -18.299 1.00 77.62 88 THR A N 1
ATOM 715 C CA . THR A 1 88 ? 7.948 -0.508 -17.256 1.00 77.62 88 THR A CA 1
ATOM 716 C C . THR A 1 88 ? 8.234 0.057 -15.866 1.00 77.62 88 THR A C 1
ATOM 718 O O . THR A 1 88 ? 7.324 0.110 -15.039 1.00 77.62 88 THR A O 1
ATOM 721 N N . LEU A 1 89 ? 9.465 0.512 -15.611 1.00 83.19 89 LEU A N 1
ATOM 722 C CA . LEU A 1 89 ? 9.840 1.123 -14.333 1.00 83.19 89 LEU A CA 1
ATOM 723 C C . LEU A 1 89 ? 9.059 2.422 -14.080 1.00 83.19 89 LEU A C 1
ATOM 725 O O . LEU A 1 89 ? 8.531 2.599 -12.986 1.00 83.19 89 LEU A O 1
ATOM 729 N N . ASP A 1 90 ? 8.910 3.281 -15.091 1.00 86.00 90 ASP A N 1
ATOM 730 C CA . ASP A 1 90 ? 8.124 4.520 -15.008 1.00 86.00 90 ASP A CA 1
ATOM 731 C C . ASP A 1 90 ? 6.649 4.249 -14.677 1.00 86.00 90 ASP A C 1
ATOM 733 O O . ASP A 1 90 ? 6.070 4.865 -13.776 1.00 86.00 90 ASP A O 1
ATOM 737 N N . HIS A 1 91 ? 6.050 3.255 -15.338 1.00 82.75 91 HIS A N 1
ATOM 738 C CA . HIS A 1 91 ? 4.681 2.845 -15.047 1.00 82.75 91 HIS A CA 1
ATOM 739 C C . HIS A 1 91 ? 4.527 2.345 -13.603 1.00 82.75 91 HIS A C 1
ATOM 741 O O . HIS A 1 91 ? 3.586 2.743 -12.913 1.00 82.75 91 HIS A O 1
ATOM 747 N N . ILE A 1 92 ? 5.458 1.509 -13.127 1.00 82.81 92 ILE A N 1
ATOM 748 C CA . ILE A 1 92 ? 5.464 1.021 -11.740 1.00 82.81 92 ILE A CA 1
ATOM 749 C C . ILE A 1 92 ? 5.595 2.199 -10.767 1.00 82.81 92 ILE A C 1
ATOM 751 O O . ILE A 1 92 ? 4.792 2.310 -9.842 1.00 82.81 92 ILE A O 1
ATOM 755 N N . GLY A 1 93 ? 6.547 3.106 -10.999 1.00 87.00 93 GLY A N 1
ATOM 756 C CA . GLY A 1 93 ? 6.762 4.290 -10.164 1.00 87.00 93 GLY A CA 1
ATOM 757 C C . GLY A 1 93 ? 5.521 5.178 -10.079 1.00 87.00 93 GLY A C 1
ATOM 758 O O . GLY A 1 93 ? 5.111 5.568 -8.986 1.00 87.00 93 GLY A O 1
ATOM 759 N N . THR A 1 94 ? 4.861 5.409 -11.216 1.00 86.69 94 THR A N 1
ATOM 760 C CA . THR A 1 94 ? 3.606 6.170 -11.291 1.00 86.69 94 THR A CA 1
ATOM 761 C C . THR A 1 94 ? 2.501 5.534 -10.445 1.00 86.69 94 THR A C 1
ATOM 763 O O . THR A 1 94 ? 1.796 6.237 -9.717 1.00 86.69 94 THR A O 1
ATOM 766 N N . MET A 1 95 ? 2.344 4.207 -10.506 1.00 86.56 95 MET A N 1
ATOM 767 C CA . MET A 1 95 ? 1.337 3.511 -9.700 1.00 86.56 95 MET A CA 1
ATOM 768 C C . MET A 1 95 ? 1.650 3.576 -8.202 1.00 86.56 95 MET A C 1
ATOM 770 O O . MET A 1 95 ? 0.756 3.883 -7.411 1.00 86.56 95 MET A O 1
ATOM 774 N N . LEU A 1 96 ? 2.909 3.345 -7.816 1.00 87.19 96 LEU A N 1
ATOM 775 C CA . LEU A 1 96 ? 3.341 3.409 -6.417 1.00 87.19 96 LEU A CA 1
ATOM 776 C C . LEU A 1 96 ? 3.122 4.806 -5.821 1.00 87.19 96 LEU A C 1
ATOM 778 O O . LEU A 1 96 ? 2.651 4.927 -4.691 1.00 87.19 96 LEU A O 1
ATOM 782 N N . GLU A 1 97 ? 3.400 5.863 -6.584 1.00 92.62 97 GLU A N 1
ATOM 783 C CA . GLU A 1 97 ? 3.202 7.240 -6.125 1.00 92.62 97 GLU A CA 1
ATOM 784 C C . GLU A 1 97 ? 1.719 7.588 -5.947 1.00 92.62 97 GLU A C 1
ATOM 786 O O . GLU A 1 97 ? 1.316 8.164 -4.929 1.00 92.62 97 GLU A O 1
ATOM 791 N N . ALA A 1 98 ? 0.877 7.185 -6.904 1.00 90.88 98 ALA A N 1
ATOM 792 C CA . ALA A 1 98 ? -0.567 7.373 -6.804 1.00 90.88 98 ALA A CA 1
ATOM 793 C C . ALA A 1 98 ? -1.139 6.673 -5.559 1.00 90.88 98 ALA A C 1
ATOM 795 O O . ALA A 1 98 ? -1.967 7.243 -4.836 1.00 90.88 98 ALA A O 1
ATOM 796 N N . GLU A 1 99 ? -0.665 5.460 -5.281 1.00 90.19 99 GLU A N 1
ATOM 797 C CA . GLU A 1 99 ? -1.076 4.682 -4.123 1.00 90.19 99 GLU A CA 1
ATOM 798 C C . GLU A 1 99 ? -0.590 5.290 -2.804 1.00 90.19 99 GLU A C 1
ATOM 800 O O . GLU A 1 99 ? -1.388 5.468 -1.880 1.00 90.19 99 GLU A O 1
ATOM 805 N N . ARG A 1 100 ? 0.682 5.692 -2.720 1.00 93.06 100 ARG A N 1
ATOM 806 C CA . ARG A 1 100 ? 1.234 6.387 -1.550 1.00 93.06 100 ARG A CA 1
ATOM 807 C C . ARG A 1 100 ? 0.430 7.639 -1.211 1.00 93.06 100 ARG A C 1
ATOM 809 O O . ARG A 1 100 ? 0.011 7.818 -0.065 1.00 93.06 100 ARG A O 1
ATOM 816 N N . SER A 1 101 ? 0.161 8.470 -2.214 1.00 94.69 101 SER A N 1
ATOM 817 C CA . SER A 1 101 ? -0.656 9.675 -2.069 1.00 94.69 101 SER A CA 1
ATOM 818 C C . SER A 1 101 ? -2.060 9.365 -1.535 1.00 94.69 101 SER A C 1
ATOM 820 O O . SER A 1 101 ? -2.608 10.113 -0.720 1.00 94.69 101 SER A O 1
ATOM 822 N N . TRP A 1 102 ? -2.670 8.264 -1.978 1.00 94.12 102 TRP A N 1
ATOM 823 C CA . TRP A 1 102 ? -3.961 7.818 -1.458 1.00 94.12 102 TRP A CA 1
ATOM 824 C C . TRP A 1 102 ? -3.868 7.319 -0.004 1.00 94.12 102 TRP A C 1
ATOM 826 O O . TRP A 1 102 ? -4.706 7.706 0.819 1.00 94.12 102 TRP A O 1
ATOM 836 N N . LEU A 1 103 ? -2.841 6.536 0.341 1.00 92.44 103 LEU A N 1
ATOM 837 C CA . LEU A 1 103 ? -2.603 6.027 1.698 1.00 92.44 103 LEU A CA 1
ATOM 838 C C . LEU A 1 103 ? -2.414 7.168 2.702 1.00 92.44 103 LEU A C 1
ATOM 840 O O . LEU A 1 103 ? -3.051 7.183 3.754 1.00 92.44 103 LEU A O 1
ATOM 844 N N . GLU A 1 104 ? -1.599 8.170 2.365 1.00 95.75 104 GLU A N 1
ATOM 845 C CA . GLU A 1 104 ? -1.345 9.325 3.232 1.00 95.75 104 GLU A CA 1
ATOM 846 C C . GLU A 1 104 ? -2.621 10.127 3.534 1.00 95.75 104 GLU A C 1
ATOM 848 O O . GLU A 1 104 ? -2.845 10.535 4.680 1.00 95.75 104 GLU A O 1
ATOM 853 N N . ARG A 1 105 ? -3.488 10.328 2.530 1.00 95.31 105 ARG A N 1
ATOM 854 C CA . ARG A 1 105 ? -4.791 10.985 2.725 1.00 95.31 105 ARG A CA 1
ATOM 855 C C . ARG A 1 105 ? -5.730 10.141 3.586 1.00 95.31 105 ARG A C 1
ATOM 857 O O . ARG A 1 105 ? -6.342 10.674 4.509 1.00 95.31 105 ARG A O 1
ATOM 864 N N . SER A 1 106 ? -5.809 8.839 3.327 1.00 92.25 106 SER A N 1
ATOM 865 C CA . SER A 1 106 ? -6.715 7.923 4.034 1.00 92.25 106 SER A CA 1
ATOM 866 C C . SER A 1 106 ? -6.340 7.767 5.511 1.00 92.25 106 SER A C 1
ATOM 868 O O . SER A 1 106 ? -7.194 7.904 6.385 1.00 92.25 106 SER A O 1
ATOM 870 N N . ILE A 1 107 ? -5.047 7.605 5.807 1.00 93.75 107 ILE A N 1
ATOM 871 C CA . ILE A 1 107 ? -4.508 7.578 7.177 1.00 93.75 107 ILE A CA 1
ATOM 872 C C . ILE A 1 107 ? -4.844 8.876 7.919 1.00 93.75 107 ILE A C 1
ATOM 874 O O . ILE A 1 107 ? -5.246 8.850 9.082 1.00 93.75 107 ILE A O 1
ATOM 878 N N . ARG A 1 108 ? -4.693 10.029 7.254 1.00 94.25 108 ARG A N 1
ATOM 879 C CA . ARG A 1 108 ? -5.034 11.328 7.846 1.00 94.25 108 ARG A CA 1
ATOM 880 C C . ARG A 1 108 ? -6.517 11.407 8.201 1.00 94.25 108 ARG A C 1
ATOM 882 O O . ARG A 1 108 ? -6.840 11.870 9.289 1.00 94.25 108 ARG A O 1
ATOM 889 N N . HIS A 1 109 ? -7.397 10.952 7.311 1.00 91.25 109 HIS A N 1
ATOM 890 C CA . HIS A 1 109 ? -8.841 10.957 7.552 1.00 91.25 109 HIS A CA 1
ATOM 891 C C . HIS A 1 109 ? -9.219 10.075 8.746 1.00 91.25 109 HIS A C 1
ATOM 893 O O . HIS A 1 109 ? -9.938 10.544 9.624 1.00 91.25 109 HIS A O 1
ATOM 899 N N . LEU A 1 110 ? -8.673 8.856 8.830 1.00 89.88 110 LEU A N 1
ATOM 900 C CA . LEU A 1 110 ? -8.938 7.943 9.948 1.00 89.88 110 LEU A CA 1
ATOM 901 C C . LEU A 1 110 ? -8.498 8.519 11.298 1.00 89.88 110 LEU A C 1
ATOM 903 O O . LEU A 1 110 ? -9.236 8.455 12.279 1.00 89.88 110 LEU A O 1
ATOM 907 N N . ARG A 1 111 ? -7.320 9.150 11.341 1.00 90.81 111 ARG A N 1
ATOM 908 C CA . ARG A 1 111 ? -6.823 9.804 12.560 1.00 90.81 111 ARG A CA 1
ATOM 909 C C . ARG A 1 111 ? -7.712 10.956 13.011 1.00 90.81 111 ARG A C 1
ATOM 911 O O . ARG A 1 111 ? -7.903 11.129 14.205 1.00 90.81 111 ARG A O 1
ATOM 918 N N . ILE A 1 112 ? -8.251 11.737 12.074 1.00 88.75 112 ILE A N 1
ATOM 919 C CA . ILE A 1 112 ? -9.179 12.827 12.404 1.00 88.75 112 ILE A CA 1
ATOM 920 C C . ILE A 1 112 ? -10.499 12.259 12.931 1.00 88.75 112 ILE A C 1
ATOM 922 O O . ILE A 1 112 ? -11.003 12.759 13.930 1.00 88.75 112 ILE A O 1
ATOM 926 N N . SER A 1 113 ? -11.038 11.202 12.313 1.00 81.31 113 SER A N 1
ATOM 927 C CA . SER A 1 113 ? -12.285 10.584 12.782 1.00 81.31 113 SER A CA 1
ATOM 928 C C . SER A 1 113 ? -12.173 9.932 14.160 1.00 81.31 113 SER A C 1
ATOM 930 O O . SER A 1 113 ? 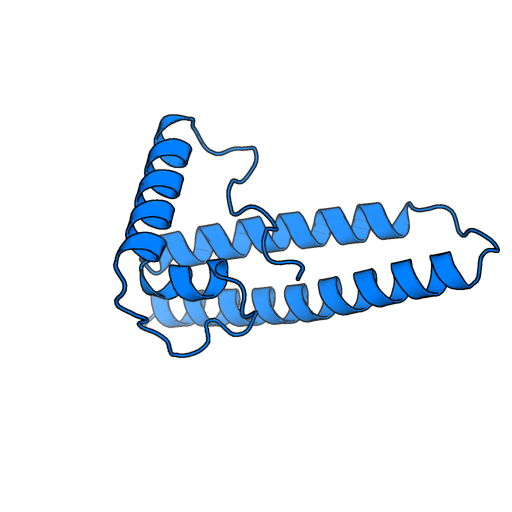-13.182 9.818 14.836 1.00 81.31 113 SER A O 1
ATOM 932 N N . ALA A 1 114 ? -10.972 9.532 14.587 1.00 73.69 114 ALA A N 1
ATOM 933 C CA . ALA A 1 114 ? -10.735 8.973 15.920 1.00 73.69 114 ALA A CA 1
ATOM 934 C C . ALA A 1 114 ? -10.631 10.038 17.036 1.00 73.69 114 ALA A C 1
ATOM 936 O O . ALA A 1 114 ? -10.572 9.686 18.210 1.00 73.69 114 ALA A O 1
ATOM 937 N N . LEU A 1 115 ? -10.569 11.331 16.686 1.00 66.12 115 LEU A N 1
ATOM 938 C CA . LEU A 1 115 ? -10.484 12.454 17.635 1.00 66.12 115 LEU A CA 1
ATOM 939 C C . LEU A 1 115 ? -11.845 13.107 17.942 1.00 66.12 115 LEU A C 1
ATOM 941 O O . LEU A 1 115 ? -11.892 14.035 18.751 1.00 66.12 115 LEU A O 1
ATOM 945 N N . ILE A 1 116 ? -12.913 12.672 17.268 1.00 53.19 116 ILE A N 1
ATOM 946 C CA . ILE A 1 116 ? -14.294 13.164 17.413 1.00 53.19 116 ILE A CA 1
ATOM 947 C C . ILE A 1 116 ? -15.087 12.144 18.226 1.00 53.19 116 ILE A C 1
ATOM 949 O O . ILE A 1 116 ? -15.842 12.585 19.121 1.00 53.19 116 ILE A O 1
#

Nearest PDB structures (foldseek):
  6jfl-assembly2_B  TM=4.511E-01  e=1.147E+00  Homo sapiens
  6jfm-assembly2_B  TM=3.888E-01  e=2.158E+00  Homo sapiens
  6jfl-assembly3_C  TM=3.773E-01  e=3.227E+00  Homo sapiens
  6jfm-assembly1_A  TM=3.752E-01  e=3.046E+00  Homo sapiens
  6jfl-assembly1_A  TM=3.114E-01  e=1.816E+00  Homo sapiens

Foldseek 3Di:
DPQPPDLDQPPDD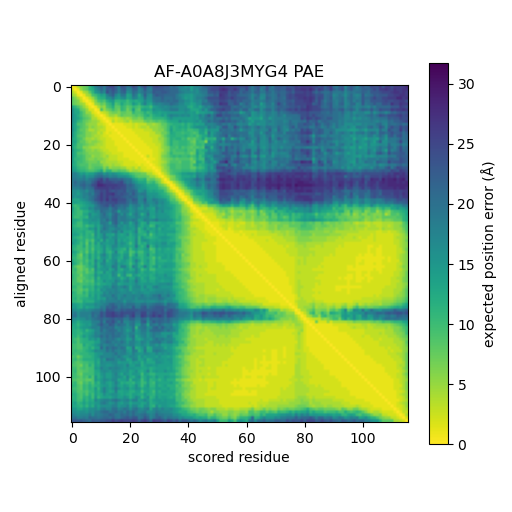PVRVVVVVVLLVCVVVVCPVPPPPPPPPHSVVVCLVVDDLVRSLVSLVSVLVVLVVVLVVLVPDDPDPDPVVVVVSVVSNVVSVVSNVVSVVVSVVSVVVVVD

Radius of gyration: 16.62 Å; Cα contacts (8 Å, |Δi|>4): 47; chains: 1; bounding box: 43×30×41 Å